Protein AF-A0A4Q4DLQ8-F1 (afdb_monomer_lite)

Foldseek 3Di:
DLVQCPDPPDKDWAQDPPFDAPDDPPWDWDADPQAWMWTQDPVGIDIDGPSVVNVVVVVVVVSSRVNTDIDPRNSVVVVVVVVVVVVVVD

Secondary structure (DSSP, 8-state):
-HHHHTSTT----B--TT---SS---S-EEEETTTEEEEEETTEEEEE--HHHHHHHHHHHHHHHTTSB-HHHHHHHHHHHHHHHHHTT-

Radius of gyration: 15.69 Å; chains: 1; bounding box: 35×30×34 Å

Sequence (90 aa):
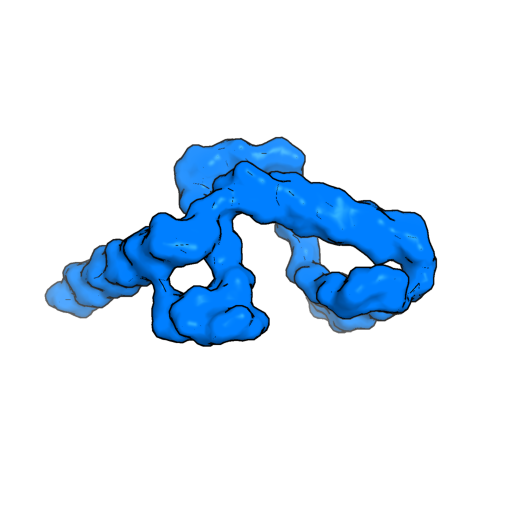MAEVNGKPNVEIGIIPEATQVPGTPMNIFVVYDDRLVTVELFSGEVVLRDPREIIQHLNLFDLFWSHALTGGDASAYLEEAATKFMRQRD

Structure (mmCIF, N/CA/C/O backbone):
data_AF-A0A4Q4DLQ8-F1
#
_entry.id   AF-A0A4Q4DLQ8-F1
#
loop_
_atom_site.group_PDB
_atom_site.id
_atom_site.type_symbol
_atom_site.label_atom_id
_atom_site.label_alt_id
_atom_site.label_comp_id
_atom_site.label_asym_id
_atom_site.label_entity_id
_atom_site.label_seq_id
_atom_site.pdbx_PDB_ins_code
_atom_site.Cartn_x
_atom_site.Cartn_y
_atom_site.Cartn_z
_atom_site.occupancy
_atom_site.B_iso_or_equiv
_atom_site.auth_seq_id
_atom_site.auth_comp_id
_atom_site.auth_asym_id
_atom_site.auth_atom_id
_atom_site.pdbx_PDB_model_num
ATOM 1 N N . MET A 1 1 ? -14.481 2.815 2.705 1.00 90.19 1 MET A N 1
ATOM 2 C CA . MET A 1 1 ? -13.212 2.057 2.771 1.00 90.19 1 MET A CA 1
ATOM 3 C C . MET A 1 1 ? -13.335 0.813 3.640 1.00 90.19 1 MET A C 1
ATOM 5 O O . MET A 1 1 ? -13.074 -0.250 3.106 1.00 90.19 1 MET A O 1
ATOM 9 N N . ALA A 1 2 ? -13.813 0.891 4.891 1.00 93.06 2 ALA A N 1
ATOM 10 C CA . ALA A 1 2 ? -14.020 -0.309 5.724 1.00 93.06 2 ALA A CA 1
ATOM 11 C C . ALA A 1 2 ? -14.921 -1.365 5.044 1.00 93.06 2 ALA A C 1
ATOM 13 O O . ALA A 1 2 ? -14.519 -2.510 4.890 1.00 93.06 2 ALA A O 1
ATOM 14 N N . GLU A 1 3 ? -16.072 -0.956 4.493 1.00 94.44 3 GLU A N 1
ATOM 15 C CA . GLU A 1 3 ? -16.947 -1.854 3.713 1.00 94.44 3 GLU A CA 1
ATOM 16 C C . GLU A 1 3 ? -16.245 -2.467 2.483 1.00 94.44 3 GLU A C 1
ATOM 18 O O . GLU A 1 3 ? -16.484 -3.615 2.117 1.00 94.44 3 GLU A O 1
ATOM 23 N N . VAL A 1 4 ? -15.353 -1.708 1.840 1.00 95.19 4 VAL A N 1
ATOM 24 C CA . VAL A 1 4 ? -14.611 -2.162 0.654 1.00 95.19 4 VAL A CA 1
ATOM 25 C C . VAL A 1 4 ? -13.598 -3.243 1.033 1.00 95.19 4 VAL A C 1
ATOM 27 O O . VAL A 1 4 ? -13.489 -4.227 0.310 1.00 95.19 4 VAL A O 1
ATOM 30 N N . ASN A 1 5 ? -12.933 -3.103 2.183 1.00 94.75 5 ASN A N 1
ATOM 31 C CA . ASN A 1 5 ? -12.012 -4.102 2.732 1.00 94.75 5 ASN A CA 1
ATOM 32 C C . ASN A 1 5 ? -12.703 -5.431 3.099 1.00 94.75 5 ASN A C 1
ATOM 34 O O . ASN A 1 5 ? -12.048 -6.451 3.250 1.00 94.75 5 ASN A O 1
ATOM 38 N N . GLY A 1 6 ? -14.034 -5.434 3.238 1.00 92.81 6 GLY A N 1
ATOM 39 C CA . GLY A 1 6 ? -14.819 -6.651 3.463 1.00 92.81 6 GLY A CA 1
ATOM 40 C C . GLY A 1 6 ? -15.125 -7.453 2.191 1.00 92.81 6 GLY A C 1
ATOM 41 O O . GLY A 1 6 ? -15.763 -8.503 2.272 1.00 92.81 6 GLY A O 1
ATOM 42 N N . LYS A 1 7 ? -14.734 -6.970 1.003 1.00 96.50 7 LYS A N 1
ATOM 43 C CA . LYS A 1 7 ? -14.966 -7.683 -0.263 1.00 96.50 7 LYS A CA 1
ATOM 44 C C . LYS A 1 7 ? -13.942 -8.814 -0.435 1.00 96.50 7 LYS A C 1
ATOM 46 O O . LYS A 1 7 ? -12.767 -8.606 -0.165 1.00 96.50 7 LYS A O 1
ATOM 51 N N . PRO A 1 8 ? -14.338 -9.985 -0.968 1.00 95.81 8 PRO A N 1
ATOM 52 C CA . PRO A 1 8 ? -13.476 -11.175 -1.017 1.00 95.81 8 PRO A CA 1
ATOM 53 C C . PRO A 1 8 ? -12.233 -11.037 -1.911 1.00 95.81 8 PRO A C 1
ATOM 55 O O . PRO A 1 8 ? -11.338 -11.870 -1.845 1.00 95.81 8 PRO A O 1
ATOM 58 N N . ASN A 1 9 ? -12.192 -10.027 -2.778 1.00 96.25 9 ASN A N 1
ATOM 59 C CA . ASN A 1 9 ? -11.124 -9.775 -3.744 1.00 96.25 9 ASN A CA 1
ATOM 60 C C . ASN A 1 9 ? -10.412 -8.435 -3.501 1.00 96.25 9 ASN A C 1
ATOM 62 O O . ASN A 1 9 ? -9.796 -7.899 -4.421 1.00 96.25 9 ASN A O 1
ATOM 66 N N . VAL A 1 10 ? -10.566 -7.859 -2.307 1.00 96.31 10 VAL A N 1
ATOM 67 C CA . VAL A 1 10 ? -9.950 -6.587 -1.939 1.00 96.31 10 VAL A CA 1
ATOM 68 C C . VAL A 1 10 ? -9.290 -6.732 -0.581 1.00 96.31 10 VAL A C 1
ATOM 70 O O . VAL A 1 10 ? -9.925 -7.159 0.375 1.00 96.31 10 VAL A O 1
ATOM 73 N N . GLU A 1 11 ? -8.036 -6.312 -0.501 1.00 96.12 11 GLU A N 1
ATOM 74 C CA . GLU A 1 11 ? -7.322 -6.166 0.757 1.00 96.12 11 GLU A CA 1
ATOM 75 C C . GLU A 1 11 ? -6.784 -4.741 0.842 1.00 96.12 11 GLU A C 1
ATOM 77 O O . GLU A 1 11 ? -6.211 -4.217 -0.115 1.00 96.12 11 GLU A O 1
ATOM 82 N N . ILE A 1 12 ? -7.020 -4.088 1.976 1.00 96.69 12 ILE A N 1
ATOM 83 C CA . ILE A 1 12 ? -6.581 -2.721 2.234 1.00 96.69 12 ILE A CA 1
ATOM 84 C C . ILE A 1 12 ? -5.593 -2.739 3.397 1.00 96.69 12 ILE A C 1
ATOM 86 O O . ILE A 1 12 ? -5.930 -3.159 4.504 1.00 96.69 12 ILE A O 1
ATOM 90 N N . GLY A 1 13 ? -4.394 -2.221 3.137 1.00 97.06 13 GLY A N 1
ATOM 91 C CA . GLY A 1 13 ? -3.398 -1.896 4.148 1.00 97.06 13 GLY A CA 1
ATOM 92 C C . GLY A 1 13 ? -3.481 -0.417 4.522 1.00 97.06 13 GLY A C 1
ATOM 93 O O . GLY A 1 13 ? -3.485 0.444 3.642 1.00 97.06 13 GLY A O 1
ATOM 94 N N . ILE A 1 14 ? -3.541 -0.108 5.816 1.00 96.81 14 ILE A N 1
ATOM 95 C CA . ILE A 1 14 ? -3.503 1.264 6.330 1.00 96.81 14 ILE A CA 1
ATOM 96 C C . ILE A 1 14 ? -2.271 1.438 7.204 1.00 96.81 14 ILE A C 1
ATOM 98 O O . ILE A 1 14 ? -2.113 0.722 8.184 1.00 96.81 14 ILE A O 1
ATOM 102 N N . ILE A 1 15 ? -1.424 2.416 6.891 1.00 95.81 15 ILE A N 1
ATOM 103 C CA . ILE A 1 15 ? -0.299 2.800 7.749 1.00 95.81 15 ILE A CA 1
ATOM 104 C C . ILE A 1 15 ? -0.773 3.940 8.658 1.00 95.81 15 ILE A C 1
ATOM 106 O O . ILE A 1 15 ? -1.074 5.023 8.150 1.00 95.81 15 ILE A O 1
ATOM 110 N N . PRO A 1 16 ? -0.874 3.727 9.982 1.00 94.88 16 PRO A N 1
ATOM 111 C CA . PRO A 1 16 ? -1.220 4.794 10.912 1.00 94.88 16 PRO A CA 1
ATOM 112 C C . PRO A 1 16 ? -0.183 5.920 10.902 1.00 94.88 16 PRO A C 1
ATOM 114 O O . PRO A 1 16 ? 1.011 5.673 10.767 1.00 94.88 16 PRO A O 1
ATOM 117 N N . GLU A 1 17 ? -0.627 7.153 11.146 1.00 89.25 17 GLU A N 1
ATOM 118 C CA . GLU A 1 17 ? 0.235 8.349 11.164 1.00 89.25 17 GLU A CA 1
ATOM 119 C C . GLU A 1 17 ? 1.439 8.232 12.119 1.00 89.25 17 GLU A C 1
ATOM 121 O O . GLU A 1 17 ? 2.524 8.728 11.829 1.00 89.25 17 GLU A O 1
ATOM 126 N N . ALA A 1 18 ? 1.270 7.546 13.253 1.00 90.69 18 ALA A N 1
ATOM 127 C CA . ALA A 1 18 ? 2.334 7.360 14.238 1.00 90.69 18 ALA A CA 1
ATOM 128 C C . ALA A 1 18 ? 3.393 6.318 13.820 1.00 90.69 18 ALA A C 1
ATOM 130 O O . ALA A 1 18 ? 4.435 6.210 14.474 1.00 90.69 18 ALA A O 1
ATOM 131 N N . THR A 1 19 ? 3.145 5.538 12.765 1.00 93.69 19 THR A N 1
ATOM 132 C CA . THR A 1 19 ? 4.039 4.465 12.330 1.00 93.69 19 THR A CA 1
ATOM 133 C C . THR A 1 19 ? 5.238 5.036 11.586 1.00 93.69 19 THR A C 1
ATOM 135 O O . THR A 1 19 ? 5.108 5.723 10.577 1.00 93.69 19 THR A O 1
ATOM 138 N N . GLN A 1 20 ? 6.436 4.718 12.072 1.00 92.12 20 GLN A N 1
ATOM 139 C CA . GLN A 1 20 ? 7.678 5.050 11.383 1.00 92.12 20 GLN A CA 1
ATOM 140 C C . GLN A 1 20 ? 7.974 3.977 10.336 1.00 92.12 20 GLN A C 1
ATOM 142 O O . GLN A 1 20 ? 8.119 2.806 10.683 1.00 92.12 20 GLN A O 1
ATOM 147 N N . VAL A 1 21 ? 8.090 4.380 9.072 1.00 91.62 21 VAL A N 1
ATOM 148 C CA . VAL A 1 21 ? 8.449 3.486 7.965 1.00 91.62 21 VAL A CA 1
ATOM 149 C C . VAL A 1 21 ? 9.738 3.994 7.324 1.00 91.62 21 VAL A C 1
ATOM 151 O O . VAL A 1 21 ? 9.838 5.189 7.037 1.00 91.62 21 VAL A O 1
ATOM 154 N N . PRO A 1 22 ? 10.745 3.134 7.094 1.00 86.44 22 PRO A N 1
ATOM 155 C CA . PRO A 1 22 ? 11.980 3.543 6.442 1.00 86.44 22 PRO A CA 1
ATOM 156 C C . PRO A 1 22 ? 11.753 3.717 4.932 1.00 86.44 22 PRO A C 1
ATOM 158 O O . PRO A 1 22 ? 12.096 2.852 4.139 1.00 86.44 22 PRO A O 1
ATOM 161 N N . GLY A 1 23 ? 11.161 4.837 4.518 1.00 79.00 23 GLY A N 1
ATOM 162 C CA . GLY A 1 23 ? 10.939 5.162 3.109 1.00 79.00 23 GLY A CA 1
ATOM 163 C C . GLY A 1 23 ? 9.913 6.275 2.919 1.00 79.00 23 GLY A C 1
ATOM 164 O O . GLY A 1 23 ? 8.958 6.383 3.683 1.00 79.00 23 GLY A O 1
ATOM 165 N N . THR A 1 24 ? 10.096 7.093 1.881 1.00 77.00 24 THR A N 1
ATOM 166 C CA . THR A 1 24 ? 9.136 8.142 1.515 1.00 77.00 24 THR A CA 1
ATOM 167 C C . THR A 1 24 ? 8.367 7.702 0.271 1.00 77.00 24 THR A C 1
ATOM 169 O O . THR A 1 24 ? 9.004 7.455 -0.758 1.00 77.00 24 THR A O 1
ATOM 172 N N . PRO A 1 25 ? 7.026 7.614 0.312 1.00 70.44 25 PRO A N 1
ATOM 173 C CA . PRO A 1 25 ? 6.236 7.374 -0.887 1.00 70.44 25 PRO A CA 1
ATOM 174 C C . PRO A 1 25 ? 6.288 8.634 -1.762 1.00 70.44 25 PRO A C 1
ATOM 176 O O . PRO A 1 25 ? 5.563 9.598 -1.535 1.00 70.44 25 PRO A O 1
ATOM 179 N N . MET A 1 26 ? 7.220 8.661 -2.718 1.00 84.00 26 MET A N 1
ATOM 180 C CA . MET A 1 26 ? 7.477 9.839 -3.557 1.00 84.00 26 MET A CA 1
ATOM 181 C C . MET A 1 26 ? 6.397 10.059 -4.621 1.00 84.00 26 MET A C 1
ATOM 183 O O . MET A 1 26 ? 6.113 11.201 -4.961 1.00 84.00 26 MET A O 1
ATOM 187 N N . ASN A 1 27 ? 5.811 8.978 -5.142 1.00 89.88 27 ASN A N 1
ATOM 188 C CA . ASN A 1 27 ? 4.764 8.997 -6.161 1.00 89.88 27 ASN A CA 1
ATOM 189 C C . ASN A 1 27 ? 3.736 7.898 -5.870 1.00 89.88 27 ASN A C 1
ATOM 191 O O . ASN A 1 27 ? 4.068 6.882 -5.252 1.00 89.88 27 ASN A O 1
ATOM 195 N N . ILE A 1 28 ? 2.512 8.082 -6.363 1.00 93.69 28 ILE A N 1
ATOM 196 C CA . ILE A 1 28 ? 1.506 7.017 -6.402 1.00 93.69 28 ILE A CA 1
ATOM 197 C C . ILE A 1 28 ? 1.888 6.056 -7.529 1.00 93.69 28 ILE A C 1
ATOM 199 O O . ILE A 1 28 ? 2.240 6.489 -8.628 1.00 93.69 28 ILE A O 1
ATOM 203 N N . PHE A 1 29 ? 1.821 4.755 -7.260 1.00 95.69 29 PHE A N 1
ATOM 204 C CA . PHE A 1 29 ? 2.039 3.732 -8.273 1.00 95.69 29 PHE A CA 1
ATOM 205 C C . PHE A 1 29 ? 1.038 2.586 -8.147 1.00 95.69 29 PHE A C 1
ATOM 207 O O . PHE A 1 29 ? 0.532 2.303 -7.061 1.00 95.69 29 PHE A O 1
ATOM 214 N N . VAL A 1 30 ? 0.775 1.913 -9.267 1.00 97.25 30 VAL A N 1
ATOM 215 C CA . VAL A 1 30 ? -0.046 0.700 -9.333 1.00 97.25 30 VAL A CA 1
ATOM 216 C C . VAL A 1 30 ? 0.736 -0.372 -10.074 1.00 97.25 30 VAL A C 1
ATOM 218 O O . VAL A 1 30 ? 1.197 -0.152 -11.194 1.00 97.25 30 VAL A O 1
ATOM 221 N N . VAL A 1 31 ? 0.888 -1.536 -9.448 1.00 97.31 31 VAL A N 1
ATOM 222 C CA . VAL A 1 31 ? 1.515 -2.703 -10.071 1.00 97.31 31 VAL A CA 1
ATOM 223 C C . VAL A 1 31 ? 0.421 -3.625 -10.601 1.00 97.31 31 VAL A C 1
ATOM 225 O O . VAL A 1 31 ? -0.515 -3.960 -9.879 1.00 97.31 31 VAL A O 1
ATOM 228 N N . TYR A 1 32 ? 0.543 -4.034 -11.861 1.00 97.44 32 TYR A N 1
ATOM 229 C CA . TYR A 1 32 ? -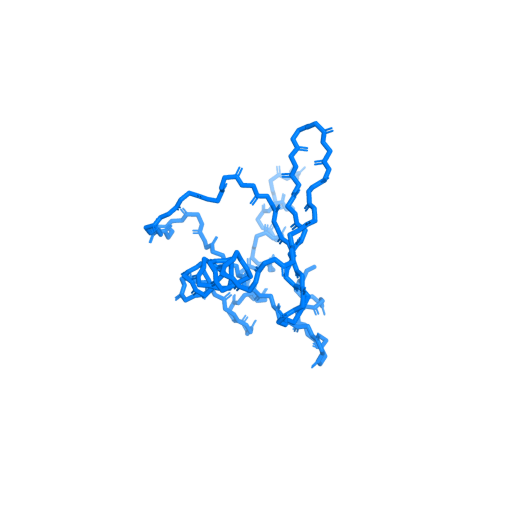0.335 -5.020 -12.483 1.00 97.44 32 TYR A CA 1
ATOM 230 C C . TYR A 1 32 ? 0.455 -6.312 -12.676 1.00 97.44 32 TYR A C 1
ATOM 232 O O . TYR A 1 32 ? 1.200 -6.459 -13.654 1.00 97.44 32 TYR A O 1
ATOM 240 N N . ASP A 1 33 ? 0.283 -7.225 -11.721 1.00 95.12 33 ASP A N 1
ATOM 241 C CA . ASP A 1 33 ? 1.003 -8.496 -11.625 1.00 95.12 33 ASP A CA 1
ATOM 242 C C . ASP A 1 33 ? 2.526 -8.305 -11.783 1.00 95.12 33 ASP A C 1
ATOM 244 O O . ASP A 1 33 ? 3.125 -7.390 -11.225 1.00 95.12 33 ASP A O 1
ATOM 248 N N . ASP A 1 34 ? 3.170 -9.151 -12.576 1.00 94.12 34 ASP A N 1
ATOM 249 C CA . ASP A 1 34 ? 4.579 -9.078 -12.946 1.00 94.12 34 ASP A CA 1
ATOM 250 C C . ASP A 1 34 ? 4.789 -8.419 -14.325 1.00 94.12 34 ASP A C 1
ATOM 252 O O . ASP A 1 34 ? 5.811 -8.639 -14.980 1.00 94.12 34 ASP A O 1
ATOM 256 N N . ARG A 1 35 ? 3.814 -7.623 -14.799 1.00 96.38 35 ARG A N 1
ATOM 257 C CA . ARG A 1 35 ? 3.737 -7.200 -16.211 1.00 96.38 35 ARG A CA 1
ATOM 258 C C . ARG A 1 35 ? 4.020 -5.727 -16.448 1.00 96.38 35 ARG A C 1
ATOM 260 O O . ARG A 1 35 ? 4.650 -5.393 -17.455 1.00 96.38 35 ARG A O 1
ATOM 267 N N . LEU A 1 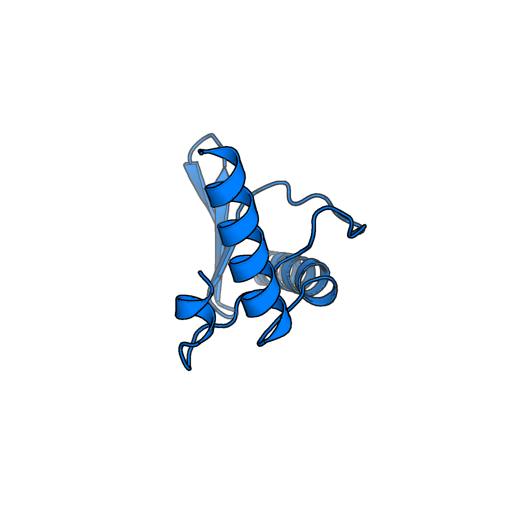36 ? 3.501 -4.843 -15.598 1.00 97.81 36 LEU A N 1
ATOM 268 C CA . LEU A 1 36 ? 3.759 -3.407 -15.697 1.00 97.81 36 LEU A CA 1
ATOM 269 C C . LEU A 1 36 ? 3.496 -2.676 -14.382 1.00 97.81 36 LEU A C 1
ATOM 271 O O . LEU A 1 36 ? 2.711 -3.123 -13.549 1.00 97.81 36 LEU A O 1
ATOM 275 N N . VAL A 1 37 ? 4.104 -1.500 -14.264 1.00 97.88 37 VAL A N 1
ATOM 276 C CA . VAL A 1 37 ? 3.809 -0.507 -13.228 1.00 97.88 37 VAL A CA 1
ATOM 277 C C . VAL A 1 37 ? 3.358 0.781 -13.900 1.00 97.88 37 VAL A C 1
ATOM 279 O O . VAL A 1 37 ? 3.976 1.211 -14.878 1.00 97.88 37 VAL A O 1
ATOM 282 N N . THR A 1 38 ? 2.312 1.412 -13.375 1.00 97.75 38 THR A N 1
ATOM 283 C CA . THR A 1 38 ? 2.016 2.815 -13.674 1.00 97.75 38 THR A CA 1
ATOM 284 C C . THR A 1 38 ? 2.461 3.693 -12.517 1.00 97.75 38 THR A C 1
ATOM 286 O O . THR A 1 38 ? 2.234 3.351 -11.359 1.00 97.75 38 THR A O 1
ATOM 289 N N . VAL A 1 39 ? 3.134 4.800 -12.825 1.00 96.44 39 VAL A N 1
ATOM 290 C CA . VAL A 1 39 ? 3.595 5.786 -11.840 1.00 96.44 39 VAL A CA 1
ATOM 291 C C . VAL A 1 39 ? 3.001 7.137 -12.202 1.00 96.44 39 VAL A C 1
ATOM 293 O O . VAL A 1 39 ? 3.212 7.637 -13.311 1.00 96.44 39 VAL A O 1
ATOM 296 N N . GLU A 1 40 ? 2.264 7.721 -11.265 1.00 95.06 40 GLU A N 1
ATOM 297 C CA . GLU A 1 40 ? 1.660 9.038 -11.420 1.00 95.06 40 GLU A CA 1
ATOM 298 C C . GLU A 1 40 ? 2.680 10.125 -11.073 1.00 95.06 40 GLU A C 1
ATOM 300 O O . GLU A 1 40 ? 3.281 10.126 -9.999 1.00 95.06 40 GLU A O 1
ATOM 305 N N . LEU A 1 41 ? 2.881 11.055 -12.003 1.00 92.56 41 LEU A N 1
ATOM 306 C CA . LEU A 1 41 ? 3.722 12.236 -11.864 1.00 92.56 41 LEU A CA 1
ATOM 307 C C . LEU A 1 41 ? 2.854 13.486 -12.021 1.00 92.56 41 LEU A C 1
ATOM 309 O O . LEU A 1 41 ? 1.818 13.473 -12.680 1.00 92.56 41 LEU A O 1
ATOM 313 N N . PHE A 1 42 ? 3.339 14.629 -11.537 1.00 89.00 42 PHE A N 1
ATOM 314 C CA . PHE A 1 42 ? 2.663 15.914 -11.763 1.00 89.00 42 PHE A CA 1
ATOM 315 C C . PHE A 1 42 ? 2.434 16.242 -13.247 1.00 89.00 42 PHE A C 1
ATOM 317 O O . PHE A 1 42 ? 1.497 16.958 -13.588 1.00 89.00 42 PHE A O 1
ATOM 324 N N . SER A 1 43 ? 3.305 15.752 -14.130 1.00 90.69 43 SER A N 1
ATOM 325 C CA . SER A 1 43 ? 3.236 15.985 -15.573 1.00 90.69 43 SER A CA 1
ATOM 326 C C . SER A 1 43 ? 2.402 14.953 -16.338 1.00 90.69 43 SER A C 1
ATOM 328 O O . SER A 1 43 ? 2.209 15.130 -17.541 1.00 90.69 43 SER A O 1
ATOM 330 N N . GLY A 1 44 ? 1.932 13.883 -15.691 1.00 92.94 44 GLY A N 1
ATOM 331 C CA . GLY A 1 44 ? 1.201 12.791 -16.334 1.00 92.94 44 GLY A CA 1
ATOM 332 C C . GLY A 1 44 ? 1.572 11.420 -15.771 1.00 92.94 44 GLY A C 1
ATOM 333 O O . GLY A 1 44 ? 2.067 11.306 -14.658 1.00 92.94 44 GLY A O 1
ATOM 334 N N . GLU A 1 45 ? 1.355 10.365 -16.550 1.00 95.00 45 GLU A N 1
ATOM 335 C CA . GLU A 1 45 ? 1.616 8.981 -16.139 1.00 95.00 45 GLU A CA 1
ATOM 336 C C . GLU A 1 45 ? 2.799 8.385 -16.915 1.00 95.00 45 GLU A C 1
ATOM 338 O O . GLU A 1 45 ? 2.948 8.604 -18.121 1.00 95.00 45 GLU A O 1
ATOM 343 N N . VAL A 1 46 ? 3.626 7.595 -16.227 1.00 96.38 46 VAL A N 1
ATOM 344 C CA . VAL A 1 46 ? 4.670 6.767 -16.842 1.00 96.38 46 VAL A CA 1
ATOM 345 C C . VAL A 1 46 ? 4.298 5.295 -16.710 1.00 96.38 46 VAL A C 1
ATOM 347 O O . VAL A 1 46 ? 3.939 4.835 -15.629 1.00 96.38 46 VAL A O 1
ATOM 350 N N . VAL A 1 47 ? 4.435 4.541 -17.806 1.00 97.62 47 VAL A N 1
ATOM 351 C CA . VAL A 1 47 ? 4.201 3.090 -17.834 1.00 97.62 47 VAL A CA 1
ATOM 352 C C . VAL A 1 47 ? 5.528 2.347 -17.960 1.00 97.62 47 VAL A C 1
ATOM 354 O O . VAL A 1 47 ? 6.173 2.382 -19.011 1.00 97.62 47 VAL A O 1
ATOM 357 N N . LEU A 1 48 ? 5.912 1.632 -16.906 1.00 97.31 48 LEU A N 1
ATOM 358 C CA . LEU A 1 48 ? 7.149 0.859 -16.820 1.00 97.31 48 LEU A CA 1
ATOM 359 C C . LEU A 1 48 ? 6.866 -0.620 -17.096 1.00 97.31 48 LEU A C 1
ATOM 361 O O . LEU A 1 48 ? 5.924 -1.192 -16.555 1.00 97.31 48 LEU A O 1
ATOM 365 N N . ARG A 1 49 ? 7.681 -1.242 -17.955 1.00 98.06 49 ARG A N 1
ATOM 366 C CA . ARG A 1 49 ? 7.584 -2.673 -18.321 1.00 98.06 49 ARG A CA 1
ATOM 367 C C . ARG A 1 49 ? 8.896 -3.438 -18.141 1.00 98.06 49 ARG A C 1
ATOM 369 O O . ARG A 1 49 ? 8.954 -4.623 -18.450 1.00 98.06 49 ARG A O 1
ATOM 376 N N . ASP A 1 50 ? 9.959 -2.764 -17.702 1.00 98.06 50 ASP A N 1
ATOM 377 C CA . ASP A 1 50 ? 11.218 -3.438 -17.388 1.00 98.06 50 ASP A CA 1
ATOM 378 C C . ASP A 1 50 ? 11.011 -4.287 -16.120 1.00 98.06 50 ASP A C 1
ATOM 380 O O . ASP A 1 50 ? 10.580 -3.739 -15.100 1.00 98.06 50 ASP A O 1
ATOM 384 N N . PRO A 1 51 ? 11.314 -5.598 -16.144 1.00 97.31 51 PRO A N 1
ATOM 385 C CA . PRO A 1 51 ? 11.160 -6.468 -14.979 1.00 97.31 51 PRO A CA 1
ATOM 386 C C . PRO A 1 51 ? 11.866 -5.957 -13.719 1.00 97.31 51 PRO A C 1
ATOM 388 O O . PRO A 1 51 ? 11.383 -6.178 -12.613 1.00 97.31 51 PRO A O 1
ATOM 391 N N . ARG A 1 52 ? 12.993 -5.250 -13.861 1.00 97.44 52 ARG A N 1
ATOM 392 C CA . ARG A 1 52 ? 13.742 -4.696 -12.723 1.00 97.44 52 ARG A CA 1
ATOM 393 C C . ARG A 1 52 ? 12.978 -3.565 -12.044 1.00 97.44 52 ARG A C 1
ATOM 395 O O . ARG A 1 52 ? 12.949 -3.508 -10.819 1.00 97.44 52 ARG A O 1
ATOM 402 N N . GLU A 1 53 ? 12.322 -2.723 -12.836 1.00 96.56 53 GLU A N 1
ATOM 403 C CA . GLU A 1 53 ? 11.464 -1.652 -12.329 1.00 96.56 53 GLU A CA 1
ATOM 404 C C . GLU A 1 53 ? 10.229 -2.244 -11.644 1.00 96.56 53 GLU A C 1
ATO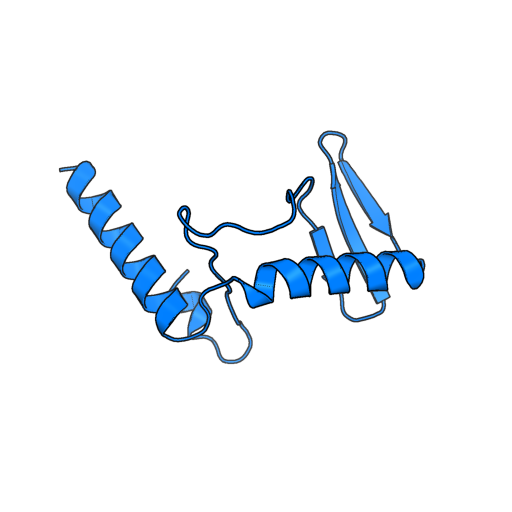M 406 O O . GLU A 1 53 ? 9.866 -1.811 -10.556 1.00 96.56 53 GLU A O 1
ATOM 411 N N . ILE A 1 54 ? 9.623 -3.288 -12.221 1.00 97.62 54 ILE A N 1
ATOM 412 C CA . ILE A 1 54 ? 8.478 -3.986 -11.613 1.00 97.62 54 ILE A CA 1
ATOM 413 C C . ILE A 1 54 ? 8.863 -4.560 -10.243 1.00 97.62 54 ILE A C 1
ATOM 415 O O . ILE A 1 54 ? 8.191 -4.286 -9.250 1.00 97.62 54 ILE A O 1
ATOM 419 N N . ILE A 1 55 ? 9.988 -5.279 -10.162 1.00 97.25 55 ILE A N 1
ATOM 420 C CA . ILE A 1 55 ? 10.501 -5.842 -8.903 1.00 97.25 55 ILE A CA 1
ATOM 421 C C . ILE A 1 55 ? 10.785 -4.740 -7.876 1.00 97.25 55 ILE A C 1
ATOM 423 O O . ILE A 1 55 ? 10.475 -4.905 -6.699 1.00 97.25 55 ILE A O 1
ATOM 427 N N . GLN A 1 56 ? 11.352 -3.607 -8.294 1.00 95.31 56 GLN A N 1
ATOM 428 C CA . GLN A 1 56 ? 11.623 -2.497 -7.383 1.00 95.31 56 GLN A CA 1
ATOM 429 C C . GLN A 1 56 ? 10.339 -1.939 -6.754 1.00 95.31 56 GLN A C 1
ATOM 431 O O . GLN A 1 56 ? 10.318 -1.683 -5.550 1.00 95.31 56 GLN A O 1
ATOM 436 N N . HIS A 1 57 ? 9.272 -1.780 -7.538 1.00 95.69 57 HIS A N 1
ATOM 437 C CA . HIS A 1 57 ? 7.995 -1.268 -7.038 1.00 95.69 57 HIS A CA 1
ATOM 438 C C . HIS A 1 57 ? 7.253 -2.299 -6.182 1.00 95.69 57 HIS A C 1
ATOM 440 O O . HIS A 1 57 ? 6.650 -1.914 -5.184 1.00 95.69 57 HIS A O 1
ATOM 446 N N . LEU A 1 58 ? 7.349 -3.594 -6.504 1.00 96.31 58 LEU A N 1
ATOM 447 C CA . LEU A 1 58 ? 6.848 -4.664 -5.634 1.00 96.31 58 LEU A CA 1
ATOM 448 C C . LEU A 1 58 ? 7.564 -4.661 -4.278 1.00 96.31 58 LEU A C 1
ATOM 450 O O . LEU A 1 58 ? 6.907 -4.634 -3.245 1.00 96.31 58 LEU A O 1
ATOM 454 N N . ASN A 1 59 ? 8.896 -4.567 -4.262 1.00 95.31 59 ASN A N 1
ATOM 455 C CA . ASN A 1 59 ? 9.659 -4.483 -3.012 1.00 95.31 59 ASN A CA 1
ATOM 456 C C . ASN A 1 59 ? 9.288 -3.240 -2.187 1.00 95.31 59 ASN A C 1
ATOM 458 O O . ASN A 1 59 ? 9.248 -3.293 -0.959 1.00 95.31 59 ASN A O 1
ATOM 462 N N . LEU A 1 60 ? 9.030 -2.109 -2.852 1.00 94.88 60 LEU A N 1
ATOM 463 C CA . LEU A 1 60 ? 8.577 -0.891 -2.185 1.00 94.88 60 LEU A CA 1
ATOM 464 C C . LEU A 1 60 ? 7.161 -1.054 -1.617 1.00 94.88 60 LEU A C 1
ATOM 466 O O . LEU A 1 60 ? 6.902 -0.615 -0.498 1.00 94.88 60 LEU A O 1
ATOM 470 N N . PHE A 1 61 ? 6.259 -1.692 -2.365 1.00 95.38 61 PHE A N 1
ATOM 471 C CA . PHE A 1 61 ? 4.924 -2.032 -1.884 1.00 95.38 61 PHE A CA 1
ATOM 472 C C . PHE A 1 61 ? 5.006 -2.923 -0.642 1.00 95.38 61 PHE A C 1
ATOM 474 O O . PHE A 1 61 ? 4.438 -2.562 0.383 1.00 95.38 61 PHE A O 1
ATOM 481 N N . ASP A 1 62 ? 5.779 -4.010 -0.691 1.00 95.69 62 ASP A N 1
ATOM 482 C CA . ASP A 1 62 ? 5.953 -4.947 0.425 1.00 95.69 62 ASP A CA 1
ATOM 483 C C . ASP A 1 62 ? 6.547 -4.270 1.665 1.00 95.69 62 ASP A C 1
ATOM 485 O O . ASP A 1 62 ? 6.147 -4.549 2.801 1.00 95.69 62 ASP A O 1
ATOM 489 N N . LEU A 1 63 ? 7.472 -3.326 1.465 1.00 95.50 63 LEU A N 1
ATOM 490 C CA . LEU A 1 63 ? 8.022 -2.519 2.548 1.00 95.50 63 LEU A CA 1
ATOM 491 C C . LEU A 1 63 ? 6.922 -1.741 3.278 1.00 95.50 63 LEU A C 1
ATOM 493 O O . LEU A 1 63 ? 6.835 -1.819 4.501 1.00 95.50 63 LEU A O 1
ATOM 497 N N . PHE A 1 64 ? 6.070 -1.019 2.552 1.00 95.94 64 PHE A N 1
ATOM 498 C CA . PHE A 1 64 ? 4.964 -0.276 3.158 1.00 95.94 64 PHE A CA 1
ATOM 499 C C . PHE A 1 64 ? 3.895 -1.211 3.729 1.00 95.94 64 PHE A C 1
ATOM 501 O O . PHE A 1 64 ? 3.417 -0.997 4.842 1.00 95.94 64 PHE A O 1
ATOM 508 N N . TRP A 1 65 ? 3.574 -2.285 3.011 1.00 96.81 65 TRP A N 1
ATOM 509 C CA . TRP A 1 65 ? 2.587 -3.277 3.414 1.00 96.81 65 TRP A CA 1
ATOM 510 C C . TRP A 1 65 ? 2.947 -3.950 4.739 1.00 96.81 65 TRP A C 1
ATOM 512 O O . TRP A 1 65 ? 2.098 -4.082 5.615 1.00 96.81 65 TRP A O 1
ATOM 522 N N . SER A 1 66 ? 4.223 -4.290 4.944 1.00 96.44 66 SER A N 1
ATOM 523 C CA . SER A 1 66 ? 4.699 -4.887 6.202 1.00 96.44 66 SER A CA 1
ATOM 524 C C . SER A 1 66 ? 4.538 -3.987 7.438 1.00 96.44 66 SER A C 1
ATOM 526 O O . SER A 1 66 ? 4.589 -4.487 8.560 1.00 96.44 66 SER A O 1
ATOM 528 N N . HIS A 1 67 ? 4.317 -2.681 7.251 1.00 96.75 67 HIS A N 1
ATOM 529 C CA . HIS A 1 67 ? 4.072 -1.707 8.323 1.00 96.75 67 HIS A CA 1
ATOM 530 C C . HIS A 1 67 ? 2.592 -1.302 8.438 1.00 96.75 67 HIS A C 1
ATOM 532 O O . HIS A 1 67 ? 2.240 -0.460 9.270 1.00 96.75 67 HIS A O 1
ATOM 538 N N . ALA A 1 68 ? 1.726 -1.862 7.594 1.00 97.38 68 ALA A N 1
ATOM 539 C CA . ALA A 1 68 ? 0.313 -1.536 7.547 1.00 97.38 68 ALA A CA 1
ATOM 540 C C . ALA A 1 68 ? -0.511 -2.427 8.489 1.00 97.38 68 ALA A C 1
ATOM 542 O O . ALA A 1 68 ? -0.249 -3.616 8.654 1.00 97.38 68 ALA A O 1
ATOM 543 N N . LEU A 1 69 ? -1.567 -1.851 9.060 1.00 97.88 69 LEU A N 1
ATOM 544 C CA . LEU A 1 69 ? -2.706 -2.609 9.563 1.00 97.88 69 LEU A CA 1
ATOM 545 C C . LEU A 1 69 ? -3.441 -3.211 8.367 1.00 97.88 69 LEU A C 1
ATOM 547 O O . LEU A 1 69 ? -3.685 -2.505 7.387 1.00 97.88 69 LEU A O 1
ATOM 551 N N . THR A 1 70 ? -3.839 -4.474 8.462 1.00 97.38 70 THR A N 1
ATOM 552 C CA . THR A 1 70 ? -4.600 -5.181 7.421 1.00 97.38 70 THR A CA 1
ATOM 553 C C . THR A 1 70 ? -5.860 -5.815 8.012 1.00 97.38 70 THR A C 1
ATOM 555 O O . THR A 1 70 ? -6.090 -5.786 9.225 1.00 97.38 70 THR A O 1
ATOM 558 N N . GLY A 1 71 ? -6.735 -6.345 7.154 1.00 96.06 71 GLY A N 1
ATOM 559 C CA . GLY A 1 71 ? -7.912 -7.108 7.573 1.00 96.06 71 GLY A CA 1
ATOM 560 C C . GLY A 1 71 ? -8.816 -6.382 8.582 1.00 96.06 71 GLY A C 1
ATOM 561 O O . GLY A 1 71 ? -9.276 -5.259 8.351 1.00 96.06 71 GLY A O 1
ATOM 562 N N . GLY A 1 72 ? -9.109 -7.046 9.704 1.00 96.31 72 GLY A N 1
ATOM 563 C CA . GLY A 1 72 ? -9.982 -6.508 10.752 1.00 96.31 72 GLY A CA 1
ATOM 564 C C . GLY A 1 72 ? -9.448 -5.218 11.376 1.00 96.31 72 GLY A C 1
ATOM 565 O O . GLY A 1 72 ? -10.214 -4.272 11.554 1.00 96.31 72 GLY A O 1
ATOM 566 N N . ASP A 1 73 ? -8.138 -5.141 11.614 1.00 97.00 73 ASP A N 1
ATOM 567 C CA . ASP A 1 73 ? -7.504 -3.981 12.247 1.00 97.00 73 ASP A CA 1
ATOM 568 C C . ASP A 1 73 ? -7.553 -2.749 11.337 1.00 97.00 73 ASP A C 1
ATOM 570 O O . ASP A 1 73 ? -7.860 -1.647 11.794 1.00 97.00 73 ASP A O 1
ATOM 574 N N . ALA A 1 74 ? -7.348 -2.936 10.028 1.00 97.31 74 ALA A N 1
ATOM 575 C CA . ALA A 1 74 ? -7.536 -1.868 9.044 1.00 97.31 74 ALA A CA 1
ATOM 576 C C . ALA A 1 74 ? -8.981 -1.348 9.037 1.00 97.31 74 ALA A C 1
ATOM 578 O O . ALA A 1 74 ? -9.219 -0.140 8.981 1.00 97.31 74 ALA A O 1
ATOM 579 N N . SER A 1 75 ? -9.955 -2.258 9.116 1.00 96.75 75 SER A N 1
ATOM 580 C CA . SER A 1 75 ? -11.381 -1.910 9.115 1.00 96.75 75 SER A CA 1
ATOM 581 C C . SER A 1 75 ? -11.759 -1.121 10.369 1.00 96.75 75 SER A C 1
ATOM 583 O O . SER A 1 75 ? -12.354 -0.049 10.257 1.00 96.75 75 SER A O 1
ATOM 585 N N . ALA A 1 76 ? -11.329 -1.592 11.542 1.00 96.81 76 ALA A N 1
ATOM 586 C CA . ALA A 1 76 ? -11.548 -0.916 12.817 1.00 96.81 76 ALA A CA 1
ATOM 587 C C . ALA A 1 76 ? -10.910 0.483 12.840 1.00 96.81 76 ALA A C 1
ATOM 589 O O . ALA A 1 76 ? -11.552 1.452 13.248 1.00 96.81 76 ALA A O 1
ATOM 590 N N . TYR A 1 77 ? -9.681 0.614 12.329 1.00 96.75 77 TYR A N 1
ATOM 591 C CA . TYR A 1 77 ? -8.997 1.904 12.231 1.00 96.75 77 TYR A CA 1
ATOM 592 C C . TYR A 1 77 ? -9.766 2.903 11.351 1.00 96.75 77 TYR A C 1
ATOM 594 O O . TYR A 1 77 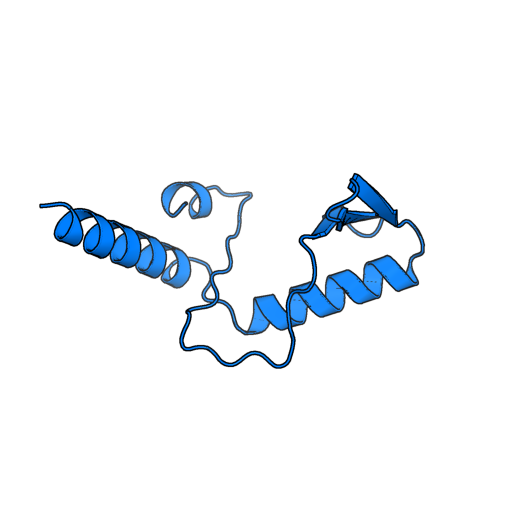? -9.937 4.069 11.716 1.00 96.75 77 TYR A O 1
ATOM 602 N N . LEU A 1 78 ? -10.281 2.451 10.202 1.00 95.25 78 LEU A N 1
ATOM 603 C CA . LEU A 1 78 ? -11.075 3.281 9.291 1.00 95.25 78 LEU A CA 1
ATOM 604 C C . LEU A 1 78 ? -12.406 3.734 9.913 1.00 95.25 78 LEU A C 1
ATOM 606 O O . LEU A 1 78 ? -12.813 4.882 9.724 1.00 95.25 78 LEU A O 1
ATOM 610 N N . GLU A 1 79 ? -13.086 2.857 10.651 1.00 95.94 79 GLU A N 1
ATOM 611 C CA . GLU A 1 79 ? -14.337 3.177 11.354 1.00 95.94 79 GLU A CA 1
ATOM 612 C C . GLU A 1 79 ? -14.120 4.171 12.502 1.00 95.94 79 GLU A C 1
ATOM 614 O O . GLU A 1 79 ? -14.897 5.120 12.676 1.00 95.94 79 GLU A O 1
ATOM 619 N N . GLU A 1 80 ? -13.033 4.002 13.258 1.00 95.62 80 GLU A N 1
ATOM 620 C CA . GLU A 1 80 ? -12.640 4.935 14.311 1.00 95.62 80 GLU A CA 1
ATOM 621 C C . GLU A 1 80 ? -12.335 6.320 13.726 1.00 95.62 80 GLU A C 1
ATOM 623 O O . GLU A 1 80 ? -12.841 7.331 14.224 1.00 95.62 80 GLU A O 1
ATOM 628 N N . ALA A 1 81 ? -11.554 6.375 12.643 1.00 94.56 81 ALA A N 1
ATOM 629 C CA . ALA A 1 81 ? -11.229 7.618 11.951 1.00 94.56 81 ALA A CA 1
ATOM 630 C C . ALA A 1 81 ? -12.494 8.336 11.450 1.00 94.56 81 ALA A C 1
ATOM 632 O O . ALA A 1 81 ? -12.657 9.536 11.683 1.00 94.56 81 ALA A O 1
ATOM 633 N N . ALA A 1 82 ? -13.427 7.601 10.835 1.00 94.25 82 ALA A N 1
ATOM 634 C CA . ALA A 1 82 ? -14.706 8.150 10.391 1.00 94.25 82 ALA A CA 1
ATOM 635 C C . ALA A 1 82 ? -15.527 8.716 11.562 1.00 94.25 82 ALA A C 1
ATOM 637 O O . ALA A 1 82 ? -16.044 9.831 11.479 1.00 94.25 82 ALA A O 1
ATOM 638 N N . THR A 1 83 ? -15.597 7.990 12.680 1.00 96.00 83 THR A N 1
ATOM 639 C CA . THR A 1 83 ? -16.316 8.433 13.884 1.00 96.00 83 THR A CA 1
ATOM 640 C C . THR A 1 83 ? -15.713 9.713 14.466 1.00 96.00 83 THR A C 1
ATOM 642 O O . THR A 1 83 ? -16.447 10.646 14.799 1.00 96.00 83 THR A O 1
ATOM 645 N N . LYS A 1 84 ? -14.379 9.786 14.572 1.00 94.38 84 LYS A N 1
ATOM 646 C CA . LYS A 1 84 ? -13.666 10.985 15.041 1.00 94.38 84 LYS A CA 1
ATOM 647 C C . LYS A 1 84 ? -13.941 12.189 14.145 1.00 94.38 84 LYS A C 1
ATOM 649 O O . LYS A 1 84 ? -14.245 13.259 14.663 1.00 94.38 84 LYS A O 1
ATOM 654 N N . PHE A 1 85 ? -13.877 12.004 12.828 1.00 93.12 85 PHE A N 1
ATOM 655 C CA . PHE A 1 85 ? -14.140 13.070 11.865 1.00 93.12 85 PHE A CA 1
ATOM 656 C C . PHE A 1 85 ? -15.571 13.606 11.976 1.00 93.12 85 PHE A C 1
ATOM 658 O O . PHE A 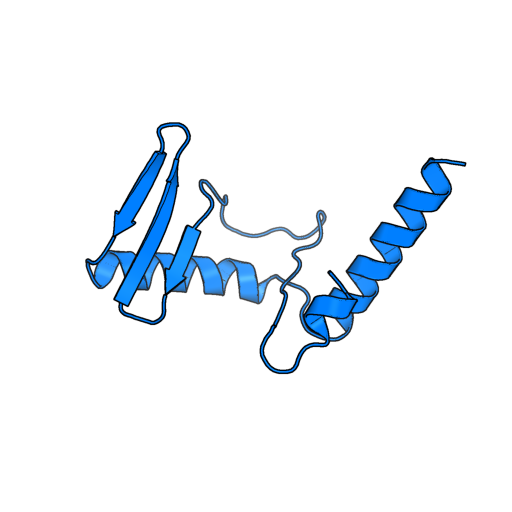1 85 ? -15.772 14.816 11.992 1.00 93.12 85 PHE A O 1
ATOM 665 N N . MET A 1 86 ? -16.567 12.724 12.109 1.00 93.75 86 MET A N 1
ATOM 666 C CA . MET A 1 86 ? -17.964 13.144 12.252 1.00 93.75 86 MET A CA 1
ATOM 667 C C . MET A 1 86 ? -18.197 13.953 13.533 1.00 93.75 86 MET A C 1
ATOM 669 O O . MET A 1 86 ? -18.835 14.994 13.470 1.00 93.75 86 MET A O 1
ATOM 673 N N . ARG A 1 87 ? -17.601 13.551 14.664 1.00 91.50 87 ARG A N 1
ATOM 674 C CA . ARG A 1 87 ? -17.707 14.298 15.933 1.00 91.50 87 ARG A CA 1
ATOM 675 C C . ARG A 1 87 ? -17.080 15.692 15.899 1.00 91.50 87 ARG A C 1
ATOM 677 O O . ARG A 1 87 ? -17.472 16.530 16.692 1.00 91.50 87 ARG A O 1
ATOM 684 N N . GLN A 1 88 ? -16.082 15.929 15.048 1.00 84.44 88 GLN A N 1
ATOM 685 C CA . GLN A 1 88 ? -15.449 17.249 14.909 1.00 84.44 88 GLN A CA 1
ATOM 686 C C . GLN A 1 88 ? -16.284 18.230 14.075 1.00 84.44 88 GLN A C 1
ATOM 688 O O . GLN A 1 88 ? -15.963 19.415 14.031 1.00 84.44 88 GLN A O 1
ATOM 693 N N . ARG A 1 89 ? -17.297 17.733 13.356 1.00 77.38 89 ARG A N 1
ATOM 694 C CA . ARG A 1 89 ? -18.162 18.541 12.489 1.00 77.38 89 ARG A CA 1
ATOM 695 C C . ARG A 1 89 ? -19.409 19.072 13.193 1.00 77.38 89 ARG A C 1
ATOM 697 O O . ARG A 1 89 ? -20.016 19.997 12.653 1.00 77.38 89 ARG A O 1
ATOM 704 N N . ASP A 1 90 ? -19.774 18.463 14.316 1.00 63.03 90 ASP A N 1
ATOM 705 C CA . ASP A 1 90 ? -20.864 18.883 15.202 1.00 63.03 90 ASP A CA 1
ATOM 706 C C . ASP A 1 90 ? -20.371 19.950 16.194 1.00 63.03 90 ASP A C 1
ATOM 708 O O . ASP A 1 90 ? -21.152 20.887 16.484 1.00 63.03 90 ASP A O 1
#

pLDDT: mean 93.79, std 5.86, range [63.03, 98.06]